Protein AF-A0A2E7PGV2-F1 (afdb_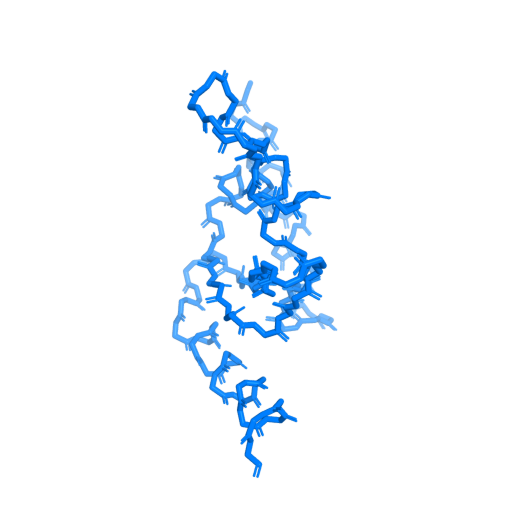monomer)

Foldseek 3Di:
DLVVLV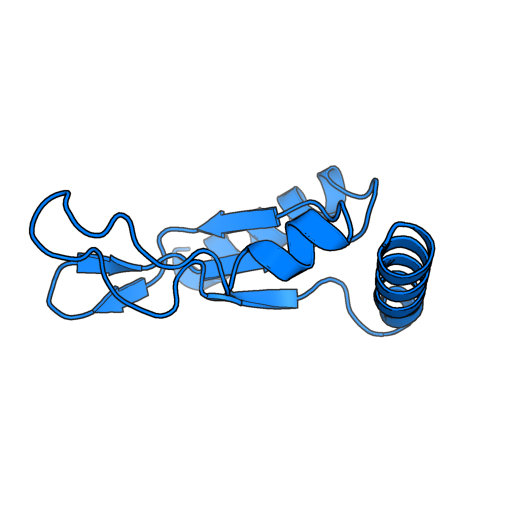VLLVVLVVCVVPDQWDKDWQAPDFQDPDDPDRGDRPVVVSLVSNVWDKDWDQQDDDPNGTITIMTTGHHPPNVSSVVVVVVVCVVRPD

Nearest PDB structures (foldseek):
  2dc0-assembly1_B  TM=8.602E-01  e=1.065E-04  Thermus thermophilus
  1obl-assembly1_B  TM=9.372E-01  e=1.702E-03  Bradyrhizobium japonicum
  1ocm-assembly1_A  TM=9.344E-01  e=2.818E-03  Bradyrhizobium japonicum
  1o9q-assembly1_A  TM=9.317E-01  e=2.646E-03  Bradyrhizobium japonicum
  1obk-assembly1_B  TM=9.346E-01  e=4.111E-03  Bradyrhizobium japonicum

Radius of gyration: 14.67 Å; Cα contacts (8 Å, |Δi|>4): 131; chains: 1; bounding box: 41×35×34 Å

Sequence (94 aa):
ALAWKDALRARYLAASDRIDGMIGLTAPEIAPVGLENLGHPVMCSPASCMGAPALTLPALSADGLPLGLQLVGFHHRDADLFAHASWVDNALFG

pLDDT: mean 93.79, std 4.49, range [74.25, 98.31]

Mean predicted aligned error: 3.45 Å

Structure (mmCIF, N/CA/C/O backbone):
data_AF-A0A2E7PGV2-F1
#
_entry.id   AF-A0A2E7PGV2-F1
#
loop_
_atom_site.group_PDB
_atom_site.id
_atom_site.type_symbol
_atom_site.label_atom_id
_atom_site.label_alt_id
_atom_site.label_comp_id
_atom_site.label_asym_id
_atom_site.label_entity_id
_atom_site.label_seq_id
_atom_site.pdbx_PDB_ins_code
_atom_site.Cartn_x
_atom_site.Cartn_y
_atom_site.Cartn_z
_atom_site.occupancy
_atom_site.B_iso_or_equiv
_atom_site.auth_seq_id
_atom_site.auth_comp_id
_atom_site.auth_asym_id
_atom_site.auth_atom_id
_atom_site.pdbx_PDB_model_num
ATOM 1 N N . ALA A 1 1 ? 21.955 7.177 -4.672 1.00 74.25 1 ALA A N 1
ATOM 2 C CA . ALA A 1 1 ? 20.523 7.313 -4.320 1.00 74.25 1 ALA A CA 1
ATOM 3 C C . ALA A 1 1 ? 19.600 6.662 -5.358 1.00 74.25 1 ALA A C 1
ATOM 5 O O . ALA A 1 1 ? 18.805 5.820 -4.972 1.00 74.25 1 ALA A O 1
ATOM 6 N N . LEU A 1 2 ? 19.712 6.996 -6.653 1.00 86.81 2 LEU A N 1
ATOM 7 C CA . LEU A 1 2 ? 18.828 6.458 -7.706 1.00 86.81 2 LEU A CA 1
ATOM 8 C C . LEU A 1 2 ? 18.959 4.941 -7.912 1.00 86.81 2 LEU A C 1
ATOM 10 O O . LEU A 1 2 ? 17.964 4.240 -7.797 1.00 86.81 2 LEU A O 1
ATOM 14 N N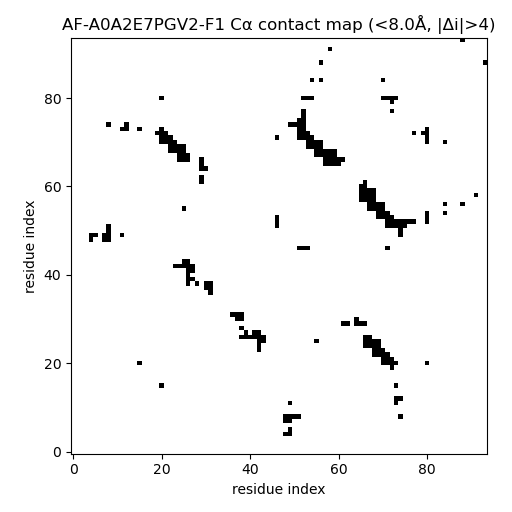 . ALA A 1 3 ? 20.185 4.422 -8.043 1.00 91.38 3 ALA A N 1
ATOM 15 C CA . ALA A 1 3 ? 20.423 2.983 -8.220 1.00 91.38 3 ALA A CA 1
ATOM 16 C C . ALA A 1 3 ? 19.804 2.105 -7.112 1.00 91.38 3 ALA A C 1
ATOM 18 O O . ALA A 1 3 ? 19.375 0.985 -7.364 1.00 91.38 3 ALA A O 1
ATOM 19 N N . TRP A 1 4 ? 19.723 2.621 -5.881 1.00 91.56 4 TRP A N 1
ATOM 20 C CA . TRP A 1 4 ? 19.063 1.922 -4.779 1.00 91.56 4 TRP A CA 1
ATOM 21 C C . TRP A 1 4 ? 17.539 1.861 -4.965 1.00 91.56 4 TRP A C 1
ATOM 23 O O . TRP A 1 4 ? 16.946 0.812 -4.730 1.00 91.56 4 TRP A O 1
ATOM 33 N N . LYS A 1 5 ? 16.910 2.951 -5.430 1.00 92.50 5 LYS A N 1
ATOM 34 C CA . LYS A 1 5 ? 15.471 2.978 -5.745 1.00 92.50 5 LYS A CA 1
ATOM 35 C C . LYS A 1 5 ? 15.139 2.029 -6.895 1.00 92.50 5 LYS A C 1
ATOM 37 O O . LYS A 1 5 ? 14.164 1.290 -6.801 1.00 92.50 5 LYS A O 1
ATOM 42 N N . ASP A 1 6 ? 15.978 2.001 -7.928 1.00 93.25 6 ASP A N 1
ATOM 43 C CA . ASP A 1 6 ? 15.804 1.098 -9.070 1.00 93.25 6 ASP A CA 1
ATOM 44 C C . ASP A 1 6 ? 15.927 -0.371 -8.642 1.00 93.25 6 ASP A C 1
ATOM 46 O O . ASP A 1 6 ? 15.081 -1.193 -8.995 1.00 93.25 6 AS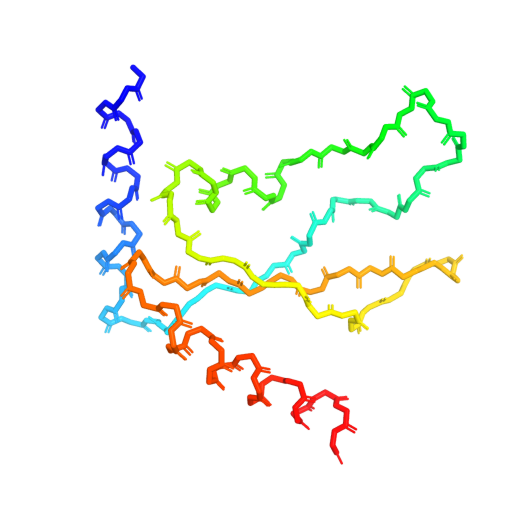P A O 1
ATOM 50 N N . ALA A 1 7 ? 16.920 -0.697 -7.806 1.00 94.31 7 ALA A N 1
ATOM 51 C CA . ALA A 1 7 ? 17.081 -2.039 -7.248 1.00 94.31 7 ALA A CA 1
ATOM 52 C C . ALA A 1 7 ? 15.897 -2.449 -6.356 1.00 94.31 7 ALA A C 1
ATOM 54 O O . ALA A 1 7 ? 15.425 -3.585 -6.438 1.00 94.31 7 ALA A O 1
ATOM 55 N N . LEU A 1 8 ? 15.387 -1.529 -5.530 1.00 94.25 8 LEU A N 1
ATOM 56 C CA . LEU A 1 8 ? 14.209 -1.769 -4.697 1.00 94.25 8 LEU A CA 1
ATOM 57 C C . LEU A 1 8 ? 12.964 -2.031 -5.557 1.00 94.25 8 LEU A C 1
ATOM 59 O O . LEU A 1 8 ? 12.273 -3.024 -5.332 1.00 94.25 8 LEU A O 1
ATOM 63 N N . ARG A 1 9 ? 12.716 -1.193 -6.573 1.00 95.19 9 ARG A N 1
ATOM 64 C CA . ARG A 1 9 ? 11.615 -1.375 -7.531 1.00 95.19 9 ARG A CA 1
ATOM 65 C C . ARG A 1 9 ? 11.714 -2.725 -8.234 1.00 95.19 9 ARG A C 1
ATOM 67 O O . ARG A 1 9 ? 10.724 -3.447 -8.281 1.00 95.19 9 ARG A O 1
ATOM 74 N N . ALA A 1 10 ? 12.891 -3.080 -8.750 1.00 95.62 10 ALA A N 1
ATOM 75 C CA . ALA A 1 10 ? 13.103 -4.348 -9.444 1.00 95.62 10 ALA A CA 1
ATOM 76 C C . ALA A 1 10 ? 12.848 -5.552 -8.525 1.00 95.62 10 ALA A C 1
ATOM 78 O O . ALA A 1 10 ? 12.175 -6.503 -8.918 1.00 95.62 10 ALA A O 1
ATOM 79 N N . ARG A 1 11 ? 13.329 -5.492 -7.276 1.00 95.44 11 ARG A N 1
ATOM 80 C CA . ARG A 1 11 ? 13.106 -6.551 -6.283 1.00 95.44 11 ARG A CA 1
ATOM 81 C C . ARG A 1 11 ? 11.631 -6.706 -5.927 1.00 95.44 11 ARG A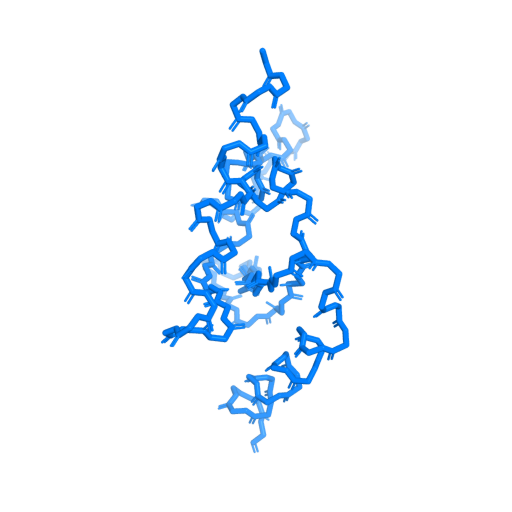 C 1
ATOM 83 O O . ARG A 1 11 ? 11.175 -7.833 -5.758 1.00 95.44 11 ARG A O 1
ATOM 90 N N . TYR A 1 12 ? 10.902 -5.602 -5.802 1.00 96.31 12 TYR A N 1
ATOM 91 C CA . TYR A 1 12 ? 9.471 -5.654 -5.532 1.00 96.31 12 TYR A CA 1
ATOM 92 C C . TYR A 1 12 ? 8.687 -6.171 -6.740 1.00 96.31 12 TYR A C 1
ATOM 94 O O . TYR A 1 12 ? 7.867 -7.066 -6.579 1.00 96.31 12 TYR A O 1
ATOM 102 N N . LEU A 1 13 ? 9.001 -5.711 -7.956 1.00 96.12 13 LEU A N 1
ATOM 103 C CA . LEU A 1 13 ? 8.369 -6.209 -9.180 1.00 96.12 13 LEU A CA 1
ATOM 104 C C . LEU A 1 13 ? 8.587 -7.717 -9.375 1.00 96.12 13 LEU A C 1
ATOM 106 O O . LEU A 1 13 ? 7.660 -8.411 -9.774 1.00 96.12 13 LEU A O 1
ATOM 110 N N . ALA A 1 14 ? 9.760 -8.249 -9.023 1.00 96.81 14 ALA A N 1
ATOM 111 C CA . ALA A 1 14 ? 10.023 -9.690 -9.067 1.00 96.81 14 ALA A CA 1
ATOM 112 C C . ALA A 1 14 ? 9.129 -10.514 -8.116 1.00 96.81 14 ALA A C 1
ATOM 114 O O . ALA A 1 14 ? 8.993 -11.721 -8.289 1.00 96.81 14 ALA A O 1
ATOM 115 N N . ALA A 1 15 ? 8.507 -9.893 -7.108 1.00 96.25 15 ALA A N 1
ATOM 116 C CA . ALA A 1 15 ? 7.533 -10.573 -6.257 1.00 96.25 15 ALA A CA 1
ATOM 117 C C . ALA A 1 15 ? 6.162 -10.746 -6.936 1.00 96.25 15 ALA A C 1
ATOM 119 O O . ALA A 1 15 ? 5.352 -11.524 -6.435 1.00 96.25 15 ALA A O 1
ATOM 120 N N . SER A 1 16 ? 5.906 -10.074 -8.067 1.00 96.19 16 SER A N 1
ATOM 121 C CA . SER A 1 16 ? 4.620 -10.152 -8.780 1.00 96.19 16 SER A CA 1
ATOM 122 C C . SER A 1 16 ? 4.280 -11.545 -9.315 1.00 96.19 16 SER A C 1
ATOM 124 O O . SER A 1 16 ? 3.111 -11.836 -9.529 1.00 96.19 16 SER A O 1
ATOM 126 N N . ASP A 1 17 ? 5.262 -12.445 -9.417 1.00 96.56 17 ASP A N 1
ATOM 127 C CA . ASP A 1 17 ? 5.033 -13.859 -9.743 1.00 96.56 17 ASP A CA 1
ATOM 128 C C . ASP A 1 17 ? 4.355 -14.641 -8.599 1.00 96.56 17 ASP A C 1
ATOM 130 O O . ASP A 1 17 ? 3.977 -15.800 -8.765 1.00 96.56 17 ASP A O 1
ATOM 134 N N . ARG A 1 18 ? 4.265 -14.051 -7.399 1.00 97.62 18 ARG A N 1
ATOM 135 C CA . ARG A 1 18 ? 3.816 -14.731 -6.172 1.00 97.62 18 ARG A CA 1
ATOM 136 C C . ARG A 1 18 ? 2.709 -14.005 -5.420 1.00 97.62 18 ARG A C 1
ATOM 138 O O . ARG A 1 18 ? 2.050 -14.643 -4.603 1.00 97.62 18 ARG A O 1
ATOM 145 N N . ILE A 1 19 ? 2.577 -12.695 -5.611 1.00 97.50 19 ILE A N 1
ATOM 146 C CA . ILE A 1 19 ? 1.616 -11.845 -4.906 1.00 97.50 19 ILE A CA 1
ATOM 147 C C . ILE A 1 19 ? 1.061 -10.778 -5.849 1.00 97.50 19 ILE A C 1
ATOM 149 O O . ILE A 1 19 ? 1.768 -10.290 -6.728 1.00 97.50 19 ILE A O 1
ATOM 153 N N . ASP A 1 20 ? -0.172 -10.355 -5.597 1.00 96.62 20 ASP A N 1
ATOM 154 C CA . ASP A 1 20 ? -0.859 -9.328 -6.391 1.00 96.62 20 ASP A CA 1
ATOM 155 C C . ASP A 1 20 ? -0.602 -7.893 -5.890 1.00 96.62 20 ASP A C 1
ATOM 157 O O . ASP A 1 20 ? -0.903 -6.911 -6.571 1.00 96.62 20 ASP A O 1
ATOM 161 N N . GLY A 1 21 ? -0.010 -7.763 -4.702 1.00 96.38 21 GLY A N 1
ATOM 162 C CA . GLY A 1 21 ? 0.313 -6.494 -4.060 1.00 96.38 21 GLY A CA 1
ATOM 163 C C . GLY A 1 21 ? 0.678 -6.676 -2.588 1.00 96.38 21 GLY A C 1
ATOM 164 O O . GLY A 1 21 ? 0.856 -7.796 -2.105 1.00 96.38 21 GLY A O 1
ATOM 165 N N . MET A 1 22 ? 0.798 -5.566 -1.864 1.00 96.75 22 MET A N 1
ATOM 166 C CA . MET A 1 22 ? 1.036 -5.545 -0.418 1.00 96.75 22 MET A CA 1
ATOM 167 C C . MET A 1 22 ? -0.096 -4.815 0.303 1.00 96.75 22 MET A C 1
ATOM 169 O O . MET A 1 22 ? -0.608 -3.814 -0.189 1.00 96.75 22 MET A O 1
ATOM 173 N N . ILE A 1 23 ? -0.431 -5.295 1.500 1.00 96.50 23 ILE A N 1
ATOM 174 C CA . ILE A 1 23 ? -1.342 -4.634 2.436 1.00 96.50 23 ILE A CA 1
ATOM 175 C C . ILE A 1 23 ? -0.531 -4.167 3.648 1.00 96.50 23 ILE A C 1
ATOM 177 O O . ILE A 1 23 ? 0.330 -4.899 4.143 1.00 96.50 23 ILE A O 1
ATOM 181 N N . GLY A 1 24 ? -0.795 -2.957 4.131 1.00 95.19 24 GLY A N 1
ATOM 182 C CA . GLY A 1 24 ? -0.155 -2.396 5.317 1.00 95.19 24 GLY A CA 1
ATOM 183 C C . GLY A 1 24 ? -0.956 -1.249 5.927 1.00 95.19 24 GLY A C 1
ATOM 184 O O . GLY A 1 24 ? -2.101 -1.003 5.557 1.00 95.19 24 GLY A O 1
ATOM 185 N N . LEU A 1 25 ? -0.348 -0.527 6.866 1.00 95.00 25 LEU A N 1
ATOM 186 C CA . LEU A 1 25 ? -0.922 0.708 7.407 1.00 95.00 25 LEU A CA 1
ATOM 187 C C . LEU A 1 25 ? -0.505 1.910 6.560 1.00 95.00 25 LEU A C 1
ATOM 189 O O . LEU A 1 25 ? 0.531 1.883 5.899 1.00 95.00 25 LEU A O 1
ATOM 193 N N . THR A 1 26 ? -1.297 2.978 6.599 1.00 93.88 26 THR A N 1
ATOM 194 C CA . THR A 1 26 ? -0.940 4.269 5.973 1.00 93.88 26 THR A CA 1
ATOM 195 C C . THR A 1 26 ? -0.104 5.149 6.912 1.00 93.88 26 THR A C 1
ATOM 197 O O . THR A 1 26 ? 0.703 5.956 6.463 1.00 93.88 26 THR A O 1
ATOM 200 N N . ALA A 1 27 ? -0.238 4.956 8.223 1.00 92.38 27 ALA A N 1
ATOM 201 C CA . ALA A 1 27 ? 0.524 5.656 9.251 1.00 92.38 27 ALA A CA 1
ATOM 202 C C . ALA A 1 27 ? 0.882 4.683 10.387 1.00 92.38 27 ALA A C 1
ATOM 204 O O . ALA A 1 27 ? 0.154 3.710 10.597 1.00 92.38 27 ALA A O 1
ATOM 205 N N . PRO A 1 28 ? 1.996 4.906 11.106 1.00 90.25 28 PRO A N 1
ATOM 206 C CA . PRO A 1 28 ? 2.353 4.084 12.263 1.00 90.25 28 PRO A CA 1
ATOM 207 C C . PRO A 1 28 ? 1.478 4.376 13.493 1.00 90.25 28 PRO A C 1
ATOM 209 O O . PRO A 1 28 ? 1.448 3.576 14.422 1.00 90.25 28 PRO A O 1
ATOM 212 N N . GLU A 1 29 ? 0.789 5.517 13.502 1.00 89.38 29 GLU A N 1
ATOM 213 C CA . GLU A 1 29 ? 0.022 6.052 14.626 1.00 89.38 29 GLU A CA 1
ATOM 214 C C . GLU A 1 29 ? -1.283 6.702 14.139 1.00 89.38 29 GLU A C 1
ATOM 216 O O . GLU A 1 29 ? -1.441 6.989 12.948 1.00 89.38 29 GLU A O 1
ATOM 221 N N . ILE A 1 30 ? -2.220 6.919 15.066 1.00 91.88 30 ILE A N 1
ATOM 222 C CA . ILE A 1 30 ? -3.405 7.762 14.842 1.00 91.88 30 ILE A CA 1
ATOM 223 C C . ILE A 1 30 ? -2.999 9.224 14.661 1.00 91.88 30 ILE A C 1
ATOM 225 O O . ILE A 1 30 ? -1.883 9.612 15.000 1.00 91.88 30 ILE A O 1
ATOM 229 N N . ALA A 1 31 ? -3.913 10.047 14.143 1.00 90.69 31 ALA A N 1
ATOM 230 C CA . ALA A 1 31 ? -3.652 11.468 13.956 1.00 90.69 31 ALA A CA 1
ATOM 231 C C . ALA A 1 31 ? -3.192 12.122 15.281 1.00 90.69 31 ALA A C 1
ATOM 233 O O . ALA A 1 31 ? -3.932 12.060 16.269 1.00 90.69 31 ALA A O 1
ATOM 234 N N . PRO A 1 32 ? -1.992 12.732 15.321 1.00 86.12 32 PRO A N 1
ATOM 235 C CA . PRO A 1 32 ? -1.506 13.415 16.512 1.00 86.12 32 PRO A CA 1
ATOM 236 C C . PRO A 1 32 ? -2.357 14.652 16.814 1.00 86.12 32 PRO A C 1
ATOM 238 O O . PRO A 1 32 ? -2.970 15.254 15.931 1.00 86.12 32 PRO A O 1
ATOM 241 N N . VAL A 1 33 ? -2.385 15.041 18.087 1.00 87.69 33 VAL A N 1
ATOM 242 C CA . VAL A 1 33 ? -3.033 16.284 18.515 1.00 87.69 33 VAL A CA 1
ATOM 243 C C . VAL A 1 33 ? -2.142 17.464 18.137 1.00 87.69 33 VAL A C 1
ATOM 245 O O . VAL A 1 33 ? -0.933 17.414 18.343 1.00 87.69 33 VAL A O 1
ATOM 248 N N . GLY A 1 34 ? -2.752 18.533 17.625 1.00 86.38 34 GLY A N 1
ATOM 249 C CA . GLY A 1 34 ? -2.030 19.733 17.208 1.00 86.38 34 GLY A CA 1
ATOM 250 C C . GLY A 1 34 ? -1.517 19.655 15.768 1.00 86.38 34 GLY A C 1
ATOM 251 O O . GLY A 1 34 ? -1.930 18.799 14.990 1.00 86.38 34 GLY A O 1
ATOM 252 N N . LEU A 1 35 ? -0.661 20.603 15.388 1.00 85.31 35 LEU A N 1
ATOM 253 C CA . LEU A 1 35 ? -0.083 20.712 14.034 1.00 85.31 35 LEU A CA 1
ATOM 254 C C . LEU A 1 35 ? 1.452 20.691 14.049 1.00 85.31 35 LEU A C 1
ATOM 256 O O . LEU A 1 35 ? 2.090 20.746 12.999 1.00 85.31 35 LEU A O 1
ATOM 260 N N . GLU A 1 36 ? 2.050 20.611 15.235 1.00 85.62 36 GLU A N 1
ATOM 261 C CA . GLU A 1 36 ? 3.489 20.499 15.461 1.00 85.62 36 GLU A CA 1
ATOM 262 C C . GLU A 1 36 ? 4.070 19.173 14.953 1.00 85.62 36 GLU A C 1
ATOM 264 O O . GLU A 1 36 ? 5.24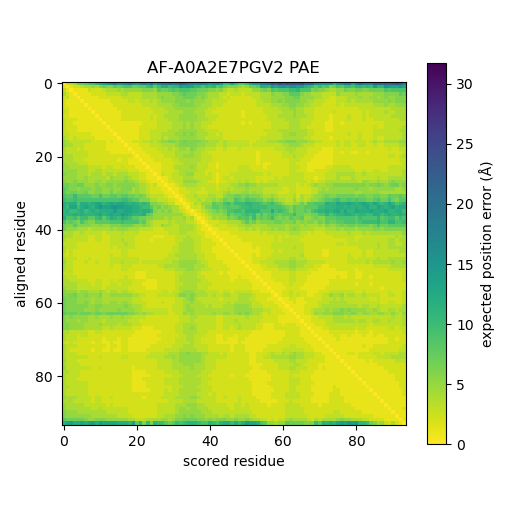6 19.109 14.596 1.00 85.62 36 GLU A O 1
ATOM 269 N N . ASN A 1 37 ? 3.242 18.131 14.878 1.00 80.75 37 ASN A N 1
ATOM 270 C CA . ASN A 1 37 ? 3.565 16.853 14.268 1.00 80.75 37 ASN A CA 1
ATOM 271 C C . ASN A 1 37 ? 2.468 16.518 13.254 1.00 80.75 37 ASN A C 1
ATOM 273 O O . ASN A 1 37 ? 1.310 16.380 13.623 1.00 80.75 37 ASN A O 1
ATOM 277 N N . LEU A 1 38 ? 2.825 16.387 11.976 1.00 82.69 38 LEU A N 1
ATOM 278 C CA . LEU A 1 38 ? 1.885 16.024 10.906 1.00 82.69 38 LEU A CA 1
ATOM 279 C C . LEU A 1 38 ? 1.802 14.501 10.691 1.00 82.69 38 LEU A C 1
ATOM 281 O O . LEU A 1 38 ? 1.132 14.037 9.770 1.00 82.69 38 LEU A O 1
ATOM 285 N N . GLY A 1 39 ? 2.492 13.729 11.533 1.00 82.69 39 GLY A N 1
ATOM 286 C CA . GLY A 1 39 ? 2.642 12.286 11.419 1.00 82.69 39 GLY A CA 1
ATOM 287 C C . GLY A 1 39 ? 3.890 11.877 10.635 1.00 82.69 39 GLY A C 1
ATOM 288 O O . GLY A 1 39 ? 4.500 12.656 9.895 1.00 82.69 39 GLY A O 1
ATOM 289 N N . HIS A 1 40 ? 4.285 10.615 10.802 1.00 86.44 40 HIS A N 1
ATOM 290 C CA . HIS A 1 40 ? 5.490 10.074 10.179 1.00 86.44 40 HIS A CA 1
ATOM 291 C C . HIS A 1 40 ? 5.177 9.315 8.872 1.00 86.44 40 HIS A C 1
ATOM 293 O O . HIS A 1 40 ? 4.470 8.305 8.898 1.00 86.44 40 HIS A O 1
ATOM 299 N N . PRO A 1 41 ? 5.796 9.665 7.723 1.00 88.75 41 PRO A N 1
ATOM 300 C CA . PRO A 1 41 ? 5.498 9.041 6.428 1.00 88.75 41 PRO A CA 1
ATOM 301 C C . PRO A 1 41 ? 6.170 7.668 6.230 1.00 88.75 41 PRO A C 1
ATOM 303 O O . PRO A 1 41 ? 6.332 7.216 5.094 1.00 88.75 41 PRO A O 1
ATOM 306 N N . VAL A 1 42 ? 6.627 7.003 7.302 1.00 93.69 42 VAL A N 1
ATOM 307 C CA . VAL A 1 42 ? 7.476 5.794 7.200 1.00 93.69 42 VAL A CA 1
ATOM 308 C C . VAL A 1 42 ? 6.758 4.656 6.482 1.00 93.69 42 VAL A C 1
ATOM 310 O O . VAL A 1 42 ? 7.393 3.910 5.745 1.00 93.69 42 VAL A O 1
ATOM 313 N N . MET A 1 43 ? 5.434 4.580 6.621 1.00 94.56 43 MET A N 1
ATOM 314 C CA . MET A 1 43 ? 4.626 3.530 6.004 1.00 94.56 43 MET A CA 1
ATOM 315 C C . MET A 1 43 ? 4.324 3.790 4.518 1.00 94.56 43 MET A C 1
ATOM 317 O O . MET A 1 43 ? 4.162 2.841 3.759 1.00 94.56 43 MET A O 1
ATOM 321 N N . CYS A 1 44 ? 4.306 5.050 4.068 1.00 94.00 44 CYS A N 1
ATOM 322 C CA . CYS A 1 44 ? 4.080 5.411 2.656 1.00 94.00 44 CYS A CA 1
ATOM 323 C C . CYS A 1 44 ? 5.388 5.531 1.857 1.00 94.00 44 CYS A C 1
ATOM 325 O O . CYS A 1 44 ? 5.408 5.412 0.631 1.00 94.00 44 CYS A O 1
ATOM 327 N N . SER A 1 45 ? 6.507 5.771 2.548 1.00 94.25 45 SER A N 1
ATOM 328 C CA . SER A 1 45 ? 7.814 6.000 1.924 1.00 94.25 45 SER A CA 1
ATOM 329 C C . SER A 1 45 ? 8.275 4.854 1.008 1.00 94.25 45 SER A C 1
ATOM 331 O O . SER A 1 45 ? 8.782 5.161 -0.072 1.00 94.25 45 SER A O 1
ATOM 333 N N . PRO A 1 46 ? 8.085 3.558 1.340 1.00 93.50 46 PRO A N 1
ATOM 334 C CA . PRO A 1 46 ? 8.473 2.459 0.457 1.00 93.50 46 PRO A CA 1
ATOM 335 C C . PRO A 1 46 ? 7.781 2.512 -0.910 1.00 93.50 46 PRO A C 1
ATOM 337 O O . PRO A 1 46 ? 8.465 2.420 -1.931 1.00 93.50 46 PRO A O 1
ATOM 340 N N . ALA A 1 47 ? 6.460 2.722 -0.947 1.00 95.06 47 ALA A N 1
ATOM 341 C CA . ALA A 1 47 ? 5.700 2.810 -2.196 1.00 95.06 47 ALA A CA 1
ATOM 342 C C . ALA A 1 47 ? 6.197 3.978 -3.063 1.00 95.06 47 ALA A C 1
ATOM 344 O O . ALA A 1 47 ? 6.543 3.784 -4.232 1.00 95.06 47 ALA A O 1
ATOM 345 N N . SER A 1 48 ? 6.380 5.155 -2.454 1.00 93.69 48 SER A N 1
ATOM 346 C CA . SER A 1 48 ? 6.939 6.343 -3.112 1.00 93.69 48 SER A CA 1
ATOM 347 C C . SER A 1 48 ? 8.363 6.123 -3.634 1.00 93.69 48 SER A C 1
ATOM 349 O O . SER A 1 48 ? 8.697 6.537 -4.745 1.00 93.69 48 SER A O 1
ATOM 351 N N . CYS A 1 49 ? 9.222 5.445 -2.866 1.00 93.19 49 CYS A N 1
ATOM 352 C CA . CYS A 1 49 ? 10.585 5.111 -3.283 1.00 93.19 49 CYS A CA 1
ATOM 353 C C . CYS A 1 49 ? 10.609 4.164 -4.486 1.00 93.19 49 CYS A C 1
ATOM 355 O O . CYS A 1 49 ? 11.478 4.311 -5.346 1.00 93.19 49 CYS A O 1
ATOM 357 N N . MET A 1 50 ? 9.663 3.226 -4.554 1.00 93.88 50 MET A N 1
ATOM 358 C CA . MET A 1 50 ? 9.507 2.298 -5.675 1.00 93.88 50 MET A CA 1
ATOM 359 C C . MET A 1 50 ? 8.781 2.925 -6.871 1.00 93.88 50 MET A C 1
ATOM 361 O O . MET A 1 50 ? 8.848 2.374 -7.967 1.00 93.88 50 MET A O 1
ATOM 365 N N . GLY A 1 51 ? 8.105 4.065 -6.705 1.00 94.25 51 GLY A N 1
ATOM 366 C CA . GLY A 1 51 ? 7.151 4.579 -7.697 1.00 94.25 51 GLY A CA 1
ATOM 367 C C . GLY A 1 51 ? 5.964 3.632 -7.910 1.00 94.25 51 GLY A C 1
ATOM 368 O O . GLY A 1 51 ? 5.393 3.590 -8.994 1.00 94.25 51 GLY A O 1
ATOM 369 N N . ALA A 1 52 ? 5.661 2.805 -6.912 1.00 96.44 52 ALA A N 1
ATOM 370 C CA . ALA A 1 52 ? 4.533 1.892 -6.939 1.00 96.44 52 ALA A CA 1
ATOM 371 C C . ALA A 1 52 ? 3.232 2.673 -6.674 1.00 96.44 52 ALA A C 1
ATOM 373 O O . ALA A 1 52 ? 3.247 3.579 -5.835 1.00 96.44 52 ALA A O 1
ATOM 374 N N . PRO A 1 53 ? 2.117 2.338 -7.346 1.00 97.62 53 PRO A N 1
ATOM 375 C CA . PRO A 1 53 ? 0.825 2.910 -7.005 1.00 97.62 53 PRO A CA 1
ATOM 376 C C . PRO A 1 53 ? 0.423 2.449 -5.598 1.00 97.62 53 PRO A C 1
ATOM 378 O O . PRO A 1 53 ? 0.630 1.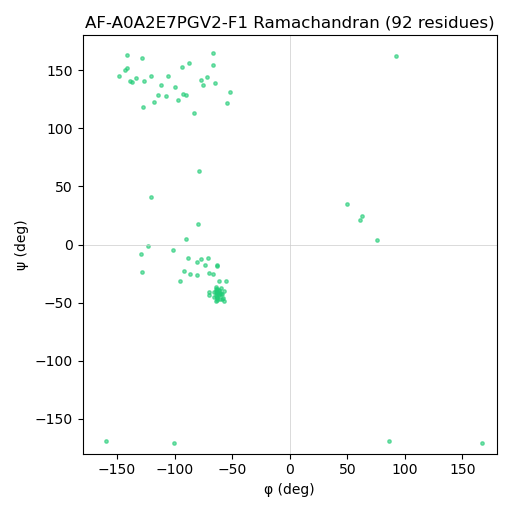289 -5.230 1.00 97.62 53 PRO A O 1
ATOM 381 N N . ALA A 1 54 ? -0.143 3.362 -4.812 1.00 97.62 54 ALA A N 1
ATOM 382 C CA . ALA A 1 54 ? -0.642 3.089 -3.472 1.00 97.62 54 ALA A CA 1
ATOM 383 C C . ALA A 1 54 ? -1.995 3.775 -3.259 1.00 97.62 54 ALA A C 1
ATOM 385 O O . ALA A 1 54 ? -2.193 4.912 -3.689 1.00 97.62 54 ALA A O 1
ATOM 386 N N . LEU A 1 55 ? -2.915 3.077 -2.598 1.00 96.94 55 LEU A N 1
ATOM 387 C CA . LEU A 1 55 ? -4.268 3.536 -2.296 1.00 96.94 55 LEU A CA 1
ATOM 388 C C . LEU A 1 55 ? -4.592 3.232 -0.833 1.00 96.94 55 LEU A C 1
ATOM 390 O O . LEU A 1 55 ? -4.197 2.192 -0.316 1.00 96.94 55 LEU A O 1
ATOM 394 N N . THR A 1 56 ? -5.331 4.121 -0.175 1.00 96.62 56 THR A N 1
ATOM 395 C CA . THR A 1 56 ? -5.743 3.951 1.222 1.00 96.62 56 THR A CA 1
ATOM 396 C C . THR A 1 56 ? -7.257 3.805 1.330 1.00 96.62 56 THR A C 1
ATOM 398 O O . THR A 1 56 ? -7.991 4.661 0.841 1.00 96.62 56 THR A O 1
ATOM 401 N N . LEU A 1 57 ? -7.712 2.756 2.020 1.00 96.44 57 LEU A N 1
ATOM 402 C CA . LEU A 1 57 ? -9.106 2.560 2.428 1.00 96.44 57 LEU A CA 1
ATOM 403 C C . LEU A 1 57 ? -9.286 2.963 3.906 1.00 96.44 57 LEU A C 1
ATOM 405 O O . LEU A 1 57 ? -8.452 2.579 4.736 1.00 96.44 57 LEU A O 1
ATOM 409 N N . PRO A 1 58 ? -10.350 3.698 4.282 1.00 93.81 58 PRO A N 1
ATOM 410 C CA . PRO A 1 58 ? -10.620 4.092 5.668 1.00 93.81 58 PRO A CA 1
ATOM 411 C C . PRO A 1 58 ? -11.246 2.933 6.467 1.00 93.81 58 PRO A C 1
ATOM 413 O O . PRO A 1 58 ? -12.392 3.004 6.899 1.00 93.81 58 PRO A O 1
ATOM 416 N N . ALA A 1 59 ? -10.502 1.838 6.622 1.00 94.44 59 ALA A N 1
ATOM 417 C CA . ALA A 1 59 ? -11.023 0.569 7.133 1.00 94.44 59 ALA A CA 1
ATOM 418 C C . ALA A 1 59 ? -10.717 0.263 8.598 1.00 94.44 59 ALA A C 1
ATOM 420 O O . ALA A 1 59 ? -11.172 -0.754 9.116 1.00 94.44 59 ALA A O 1
ATOM 421 N N . LEU A 1 60 ? -9.938 1.106 9.270 1.00 94.06 60 LEU A N 1
ATOM 422 C CA . LEU A 1 60 ? -9.495 0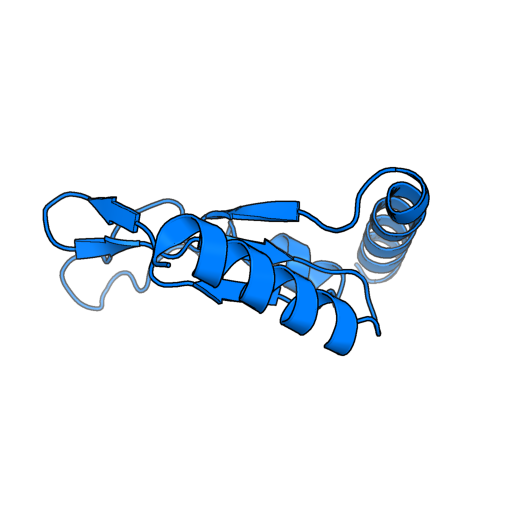.864 10.637 1.00 94.06 60 LEU A CA 1
ATOM 423 C C . LEU A 1 60 ? -9.807 2.076 11.517 1.00 94.06 60 LEU A C 1
ATOM 425 O O . LEU A 1 60 ? -9.980 3.197 11.038 1.00 94.06 60 LEU A O 1
ATOM 429 N N . SER A 1 61 ? -9.837 1.857 12.827 1.00 94.25 61 SER A N 1
ATOM 430 C CA . SER A 1 61 ? -9.934 2.927 13.818 1.00 94.25 61 SER A CA 1
ATOM 431 C C . SER A 1 61 ? -9.205 2.540 15.096 1.00 94.25 61 SER A C 1
ATOM 433 O O . SER A 1 61 ? -9.265 1.378 15.503 1.00 94.25 61 SER A O 1
ATOM 435 N N . ALA A 1 62 ? -8.583 3.511 15.754 1.00 93.19 62 ALA A N 1
ATOM 436 C CA . ALA A 1 62 ? -8.044 3.368 17.103 1.00 93.19 62 ALA A CA 1
ATOM 437 C C . ALA A 1 62 ? -8.342 4.646 17.895 1.00 93.19 62 ALA A C 1
ATOM 439 O O . ALA A 1 62 ? -8.326 5.737 17.331 1.00 93.19 62 ALA A O 1
ATOM 440 N N . ASP A 1 63 ? -8.693 4.505 19.174 1.00 93.12 63 ASP A N 1
ATOM 441 C CA . ASP A 1 63 ? -9.059 5.618 20.066 1.00 93.12 63 ASP A CA 1
ATOM 442 C C . ASP A 1 63 ? -10.114 6.583 19.485 1.00 93.12 63 ASP A C 1
ATOM 444 O O . ASP A 1 63 ? -10.089 7.790 19.712 1.00 93.12 63 ASP A O 1
ATOM 448 N N . GLY A 1 64 ? -11.061 6.048 18.705 1.00 93.56 64 GLY A N 1
ATOM 449 C CA . GLY A 1 64 ? -12.120 6.830 18.055 1.00 93.56 64 GLY A CA 1
ATOM 450 C C . GLY A 1 64 ? -11.670 7.640 16.833 1.00 93.56 64 GLY A C 1
ATOM 451 O O . GLY A 1 64 ? -12.486 8.358 16.257 1.00 93.56 64 GLY A O 1
ATOM 452 N N . LEU A 1 65 ? -10.408 7.513 16.410 1.00 93.50 65 LEU A N 1
ATOM 453 C CA . LEU A 1 65 ? -9.847 8.173 15.232 1.00 93.50 65 LEU A CA 1
ATOM 454 C C . LEU A 1 65 ? -9.646 7.184 14.068 1.00 93.50 65 LEU A C 1
ATOM 456 O O . LEU A 1 65 ? -9.310 6.019 14.302 1.00 93.50 65 LEU A O 1
ATOM 460 N N . PRO A 1 66 ? -9.842 7.623 12.808 1.00 93.06 66 PRO A N 1
ATOM 461 C CA . PRO A 1 66 ? -9.696 6.760 11.641 1.00 93.06 66 PRO A CA 1
ATOM 462 C C . PRO A 1 66 ? -8.229 6.408 11.363 1.00 93.06 66 PRO A C 1
ATOM 464 O O . PRO A 1 66 ? -7.329 7.239 11.490 1.00 93.06 66 PRO A O 1
ATOM 467 N N . LEU A 1 67 ? -8.010 5.177 10.906 1.00 93.19 67 LEU A N 1
ATOM 468 C CA . LEU A 1 67 ? -6.740 4.658 10.412 1.00 93.19 67 LEU A CA 1
ATOM 469 C C . LEU A 1 67 ? -6.930 4.060 9.014 1.00 93.19 67 LEU A C 1
ATOM 471 O O . LEU A 1 67 ? -7.928 3.407 8.709 1.00 93.19 67 LEU A O 1
ATOM 475 N N . GLY A 1 68 ? -5.944 4.289 8.149 1.00 93.88 68 GLY A N 1
ATOM 476 C CA . GLY A 1 68 ? -5.985 3.844 6.761 1.00 93.88 68 GLY A CA 1
ATOM 477 C C . GLY A 1 68 ? -5.337 2.478 6.544 1.00 93.88 68 GLY A C 1
ATOM 478 O O . GLY A 1 68 ? -4.167 2.293 6.896 1.00 93.88 68 GLY A O 1
ATOM 479 N N . LEU A 1 69 ? -6.046 1.571 5.871 1.00 96.25 69 LEU A N 1
ATOM 480 C CA . LEU A 1 69 ? -5.491 0.353 5.280 1.00 96.25 69 LEU A CA 1
ATOM 481 C C . LEU A 1 69 ? -4.884 0.702 3.916 1.00 96.25 69 LEU A C 1
ATOM 483 O O . LEU A 1 69 ? -5.600 1.086 2.995 1.00 96.25 69 LEU A O 1
ATOM 487 N N . GLN A 1 70 ? -3.564 0.605 3.798 1.00 97.69 70 GLN A N 1
ATOM 488 C CA . GLN A 1 70 ? -2.832 0.910 2.572 1.00 97.69 70 GLN A CA 1
ATOM 489 C C . GLN A 1 70 ? -2.698 -0.347 1.712 1.00 97.69 70 GLN A C 1
ATOM 491 O O . GLN A 1 70 ? -2.212 -1.377 2.182 1.00 97.69 70 GLN A O 1
ATOM 496 N N . LEU A 1 71 ? -3.070 -0.234 0.443 1.00 98.19 71 LEU A N 1
ATOM 497 C CA . LEU A 1 71 ? -2.844 -1.218 -0.604 1.00 98.19 71 LEU A CA 1
ATOM 498 C C . LEU A 1 71 ? -1.766 -0.678 -1.541 1.00 98.19 71 LEU A C 1
ATOM 500 O O . LEU A 1 71 ? -1.883 0.444 -2.033 1.00 98.19 71 LEU A O 1
ATOM 504 N N . VAL A 1 72 ? -0.725 -1.464 -1.792 1.00 98.12 72 VAL A N 1
ATOM 505 C CA . VAL A 1 72 ? 0.377 -1.107 -2.693 1.00 98.12 72 VAL A CA 1
ATOM 506 C C . VAL A 1 72 ? 0.410 -2.111 -3.836 1.00 98.12 72 VAL A C 1
ATOM 508 O O . VAL A 1 72 ? 0.503 -3.318 -3.602 1.00 98.12 72 VAL A O 1
ATOM 511 N N . GLY A 1 73 ? 0.301 -1.608 -5.063 1.00 97.88 73 GLY A N 1
ATOM 512 C CA . GLY A 1 73 ? 0.373 -2.399 -6.290 1.00 97.88 73 GLY A CA 1
ATOM 513 C C . GLY A 1 73 ? 1.745 -2.299 -6.945 1.00 97.88 73 GLY A C 1
ATOM 514 O O . GLY A 1 73 ? 2.678 -1.722 -6.397 1.00 97.88 73 GLY A O 1
ATOM 515 N N . PHE A 1 74 ? 1.882 -2.820 -8.159 1.00 97.62 74 PHE A N 1
ATOM 516 C CA . PHE A 1 74 ? 3.143 -2.757 -8.898 1.00 97.62 74 PHE A CA 1
ATOM 517 C C . PHE A 1 74 ? 3.206 -1.545 -9.831 1.00 97.62 74 PHE A C 1
ATOM 519 O O . PHE A 1 74 ? 2.190 -1.046 -10.308 1.00 97.62 74 PHE A O 1
ATOM 526 N N . HIS A 1 75 ? 4.423 -1.075 -10.105 1.00 95.69 75 HIS A N 1
ATOM 527 C CA . HIS A 1 75 ? 4.681 0.054 -11.003 1.00 95.69 75 HIS A CA 1
ATOM 528 C C . HIS A 1 75 ? 3.980 -0.140 -12.364 1.00 95.69 75 HIS A C 1
ATOM 530 O O . HIS A 1 75 ? 4.115 -1.202 -12.969 1.00 95.69 75 HIS A O 1
ATOM 536 N N . HIS A 1 76 ? 3.262 0.884 -12.845 1.00 95.56 76 HIS A N 1
ATOM 537 C CA . HIS A 1 76 ? 2.429 0.856 -14.065 1.00 95.56 76 HIS A CA 1
ATOM 538 C C . HIS A 1 76 ? 1.259 -0.150 -14.064 1.00 95.56 76 HIS A C 1
ATOM 540 O O . HIS A 1 76 ? 0.770 -0.518 -15.132 1.00 95.56 76 HIS A O 1
ATOM 546 N N . ARG A 1 77 ? 0.801 -0.600 -12.889 1.00 97.00 77 ARG A N 1
ATOM 547 C CA . ARG A 1 77 ? -0.351 -1.509 -12.732 1.00 97.00 77 ARG A CA 1
ATOM 548 C C . ARG A 1 77 ? -1.465 -0.886 -11.884 1.00 97.00 77 ARG A C 1
ATOM 550 O O . ARG A 1 77 ? -2.076 -1.543 -11.048 1.00 97.00 77 ARG A O 1
ATOM 557 N N . ASP A 1 78 ? -1.724 0.401 -12.092 1.00 97.75 78 ASP A N 1
ATOM 558 C CA . ASP A 1 78 ? -2.706 1.195 -11.346 1.00 97.75 78 ASP A CA 1
ATOM 559 C C . ASP A 1 78 ? -4.129 0.617 -11.444 1.00 97.75 78 ASP A C 1
ATOM 561 O O . ASP A 1 78 ? -4.829 0.520 -10.439 1.00 97.75 78 ASP A O 1
ATOM 565 N N . ALA A 1 79 ? -4.544 0.180 -12.639 1.00 98.12 79 ALA A N 1
ATOM 566 C CA . ALA A 1 79 ? -5.859 -0.429 -12.854 1.00 98.12 79 ALA A CA 1
ATOM 567 C C . ALA A 1 79 ? -6.047 -1.712 -12.028 1.00 98.12 79 ALA A C 1
ATOM 569 O O . ALA A 1 79 ? -7.104 -1.909 -11.427 1.00 98.12 79 ALA A O 1
ATOM 570 N N . ASP A 1 80 ? -5.003 -2.539 -11.936 1.00 98.06 80 ASP A N 1
ATOM 571 C CA . ASP A 1 80 ? -5.028 -3.760 -11.130 1.00 98.06 80 ASP A CA 1
ATOM 572 C C . ASP A 1 80 ? -5.150 -3.418 -9.642 1.00 98.06 80 ASP A C 1
ATOM 574 O O . ASP A 1 80 ? -5.945 -4.027 -8.931 1.00 98.06 80 ASP A O 1
ATOM 578 N N . LEU A 1 81 ? -4.436 -2.384 -9.172 1.00 98.31 81 LEU A N 1
ATOM 579 C CA . LEU A 1 81 ? -4.572 -1.911 -7.793 1.00 98.31 81 LEU A CA 1
ATOM 580 C C . LEU A 1 81 ? -6.007 -1.465 -7.480 1.00 98.31 81 LEU A C 1
ATOM 582 O O . LEU A 1 81 ? -6.520 -1.807 -6.417 1.00 98.31 81 LEU A O 1
ATOM 586 N N . PHE A 1 82 ? -6.670 -0.739 -8.385 1.00 98.31 82 PHE A N 1
ATOM 587 C CA . PHE A 1 82 ? -8.073 -0.352 -8.197 1.00 98.31 82 PHE A CA 1
ATOM 588 C C . PHE A 1 82 ? -9.016 -1.562 -8.172 1.00 98.31 82 PHE A C 1
ATOM 590 O O . PHE A 1 82 ? -9.941 -1.589 -7.358 1.00 98.31 82 PHE A O 1
ATOM 597 N N . ALA A 1 83 ? -8.777 -2.577 -9.007 1.00 98.19 83 ALA A N 1
ATOM 598 C CA . ALA A 1 83 ? -9.552 -3.817 -8.977 1.00 98.19 83 ALA A CA 1
ATOM 599 C C . ALA A 1 83 ? -9.381 -4.557 -7.638 1.00 98.19 83 ALA A C 1
ATOM 601 O O . ALA A 1 83 ? -10.371 -4.953 -7.018 1.00 98.19 83 ALA A O 1
ATOM 602 N N . HIS A 1 84 ? -8.144 -4.671 -7.143 1.00 97.69 84 HIS A N 1
ATOM 603 C CA . HIS A 1 84 ? -7.870 -5.251 -5.826 1.00 97.69 84 HIS A CA 1
ATOM 604 C C . HIS A 1 84 ? -8.505 -4.428 -4.702 1.00 97.69 84 HIS A C 1
ATOM 606 O O . HIS A 1 84 ? -9.093 -4.999 -3.790 1.00 97.69 84 HIS A O 1
ATOM 612 N N . ALA A 1 85 ? -8.443 -3.096 -4.779 1.00 97.62 85 ALA A N 1
ATOM 613 C CA . ALA A 1 85 ? -9.066 -2.213 -3.799 1.00 97.62 85 ALA A CA 1
ATOM 614 C C . ALA A 1 85 ? -10.581 -2.402 -3.741 1.00 97.62 85 ALA A C 1
ATOM 616 O O . ALA A 1 85 ? -11.125 -2.517 -2.649 1.00 97.62 85 ALA A O 1
ATOM 617 N N . SER A 1 86 ? -11.247 -2.508 -4.894 1.00 97.50 86 SER A N 1
ATOM 618 C CA . SER A 1 86 ? -12.683 -2.790 -4.946 1.00 97.50 86 SER A CA 1
ATOM 619 C C . SER A 1 86 ? -13.023 -4.144 -4.323 1.00 97.50 86 SER A C 1
ATOM 621 O O . SER A 1 86 ? -14.016 -4.243 -3.610 1.00 97.50 86 SER A O 1
ATOM 623 N N . TRP A 1 87 ? -12.198 -5.170 -4.547 1.00 97.31 87 TRP A N 1
ATOM 624 C CA . TRP A 1 87 ? -12.386 -6.477 -3.917 1.00 97.31 87 TRP A CA 1
ATOM 625 C C . TRP A 1 87 ? -12.205 -6.421 -2.392 1.00 97.31 87 TRP A C 1
ATOM 627 O O . TRP A 1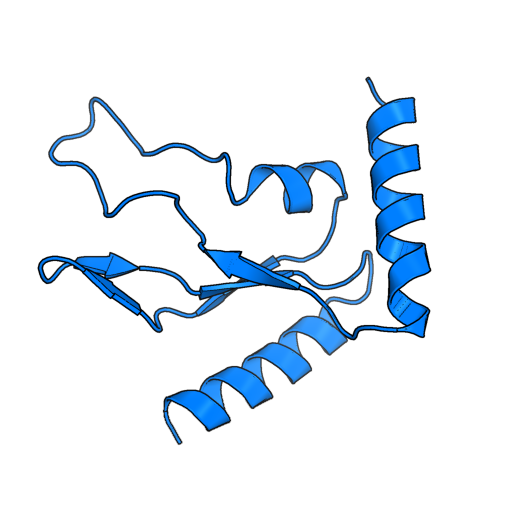 87 ? -13.038 -6.958 -1.665 1.00 97.31 87 TRP A O 1
ATOM 637 N N . VAL A 1 88 ? -11.160 -5.740 -1.904 1.00 97.12 88 VAL A N 1
ATOM 638 C CA . VAL A 1 88 ? -10.913 -5.563 -0.462 1.00 97.12 88 VAL A CA 1
ATOM 639 C C . VAL A 1 88 ? -12.038 -4.765 0.195 1.00 97.12 88 VAL A C 1
ATOM 641 O O . VAL A 1 88 ? -12.527 -5.167 1.243 1.00 97.12 88 VAL A O 1
ATOM 644 N N . ASP A 1 89 ? -12.466 -3.663 -0.418 1.00 96.44 89 ASP A N 1
ATOM 645 C CA . ASP A 1 89 ? -13.558 -2.821 0.077 1.00 96.44 89 ASP A CA 1
ATOM 646 C C . ASP A 1 89 ? -14.857 -3.628 0.227 1.00 96.44 89 ASP A C 1
ATOM 648 O O . ASP A 1 89 ? -15.471 -3.630 1.292 1.00 96.44 89 ASP A O 1
ATOM 652 N N . ASN A 1 90 ? -15.200 -4.430 -0.787 1.00 97.12 90 ASN A N 1
ATOM 653 C CA . ASN A 1 90 ? -16.359 -5.323 -0.743 1.00 97.12 90 ASN A CA 1
ATOM 654 C C . ASN A 1 90 ? -16.220 -6.400 0.345 1.00 97.12 90 ASN A C 1
ATOM 656 O O . ASN A 1 90 ? -17.180 -6.707 1.033 1.00 97.12 90 ASN A O 1
ATOM 660 N N . ALA A 1 91 ? -15.021 -6.951 0.553 1.00 95.94 91 ALA A N 1
ATOM 661 C CA . ALA A 1 91 ? -14.786 -7.945 1.602 1.00 95.94 91 ALA A CA 1
ATOM 662 C C . ALA A 1 91 ? -14.848 -7.369 3.031 1.00 95.94 91 ALA A C 1
ATOM 664 O O . ALA A 1 91 ? -15.061 -8.122 3.981 1.00 95.94 91 ALA A O 1
ATOM 665 N N . LEU A 1 92 ? -14.610 -6.064 3.197 1.00 94.62 92 LEU A N 1
ATOM 666 C CA . LEU A 1 92 ? -14.606 -5.393 4.500 1.00 94.62 92 LEU A CA 1
ATOM 667 C C . LEU A 1 92 ? -15.951 -4.746 4.846 1.00 94.62 92 LEU A C 1
ATOM 669 O O . LEU A 1 92 ? -16.286 -4.664 6.028 1.00 94.62 92 LEU A O 1
ATOM 673 N N . PHE A 1 93 ? -16.695 -4.276 3.842 1.00 93.00 93 PHE A N 1
ATOM 674 C CA . PHE A 1 93 ? -17.899 -3.463 4.040 1.00 93.00 93 PHE A CA 1
ATOM 675 C C . PHE A 1 93 ? -19.145 -3.946 3.284 1.00 93.00 93 PHE A C 1
ATOM 677 O O . PHE A 1 93 ? -20.218 -3.378 3.503 1.00 93.00 93 PHE A O 1
ATOM 684 N N . GLY A 1 94 ? -19.016 -4.934 2.393 1.00 82.31 94 GLY A N 1
ATOM 685 C CA . GLY A 1 94 ? -20.136 -5.595 1.710 1.00 82.31 94 GLY A CA 1
ATOM 686 C C . GLY A 1 94 ? -20.735 -6.718 2.544 1.00 82.31 94 GLY A C 1
ATOM 687 O O . GLY A 1 94 ? -21.979 -6.853 2.507 1.00 82.31 94 GLY A O 1
#

Secondary structure (DSSP, 8-state):
-HHHHHHHHHHHHGGGGT-S-EEEES-SSSPPSSSS----GGGTHHHHHHT--EEEEEEEEETTEEEEEEEE--TT-HHHHHHHHHHHHHHHH-

Solvent-accessible surface area (backbone atoms only — not comparable to full-atom values): 5539 Å² total; per-residue (Å²): 115,65,70,59,33,53,50,50,28,52,57,54,53,65,43,55,87,80,43,88,57,47,80,47,49,47,44,91,64,64,85,57,83,74,77,92,46,89,71,62,61,72,53,47,45,62,40,62,56,42,59,24,42,70,51,71,44,87,78,41,69,56,98,92,39,74,33,37,40,22,41,35,27,46,65,96,33,56,70,58,39,52,55,52,47,53,52,51,50,43,76,75,76,103